Protein AF-Q2UJM5-F1 (afdb_monomer)

Secondary structure (DSSP, 8-state):
-PPPHHHHHHHHHTTTTSHHHHS-HHHHHHTS-TTTTT-HHHHHHHHHHHHHHHHHHHHHHHHHHHHHHHHHHHHHHHHHHHHHT--TT--HHHHHHHHHHHHHHSS--S--GGG---HHHHHHHHHHHHHHHHHHHHHHHHHHHHHHHHHHHHHHHHHHHHHHHHHHHHHHT--

InterPro domains:
  IPR018565 Kinetochore subunit Nkp2/Cnl2 [PF09447] (5-68)
  IPR018565 Kinetochore subunit Nkp2/Cnl2 [PTHR28064] (1-154)

Structure (mmCIF, N/CA/C/O backbone):
data_AF-Q2UJM5-F1
#
_entry.id   AF-Q2UJM5-F1
#
loop_
_atom_site.group_PDB
_atom_site.id
_atom_site.type_symbol
_atom_site.label_atom_id
_atom_site.label_alt_id
_atom_site.label_comp_id
_atom_site.label_asym_id
_atom_site.label_entity_id
_atom_site.label_seq_id
_atom_site.pdbx_PDB_ins_code
_atom_site.Cartn_x
_atom_site.Cartn_y
_atom_site.Cartn_z
_atom_site.occupancy
_atom_site.B_iso_or_equiv
_atom_site.auth_seq_id
_atom_site.auth_comp_id
_atom_site.auth_asym_id
_atom_site.auth_atom_id
_atom_site.pdbx_PDB_model_num
ATOM 1 N N . MET A 1 1 ? -0.471 22.207 5.347 1.00 49.06 1 MET A N 1
ATOM 2 C CA . MET A 1 1 ? -1.397 21.695 4.314 1.00 49.06 1 MET A CA 1
ATOM 3 C C . MET A 1 1 ? -1.043 20.234 4.123 1.00 49.06 1 MET A C 1
ATOM 5 O O . MET A 1 1 ? 0.119 19.968 3.841 1.00 49.06 1 MET A O 1
ATOM 9 N N . ALA A 1 2 ? -1.964 19.309 4.398 1.00 59.19 2 ALA A N 1
ATOM 10 C CA . ALA A 1 2 ? -1.705 17.887 4.182 1.00 59.19 2 ALA A CA 1
ATOM 11 C C . ALA A 1 2 ? -1.502 17.630 2.673 1.00 59.19 2 ALA A C 1
ATOM 13 O O . ALA A 1 2 ? -2.176 18.282 1.868 1.00 59.19 2 ALA A O 1
ATOM 14 N N . PRO A 1 3 ? -0.552 16.768 2.273 1.00 74.69 3 PRO A N 1
ATOM 15 C CA . PRO A 1 3 ? -0.339 16.452 0.865 1.00 74.69 3 PRO A CA 1
ATOM 16 C C . PRO A 1 3 ? -1.606 15.820 0.274 1.00 74.69 3 PRO A C 1
ATOM 18 O O . PRO A 1 3 ? -2.257 15.005 0.922 1.00 74.69 3 PRO A O 1
ATOM 21 N N . SER A 1 4 ? -1.975 16.221 -0.946 1.00 80.62 4 SER A N 1
ATOM 22 C CA . SER A 1 4 ? -3.086 15.595 -1.666 1.00 80.62 4 SER A CA 1
ATOM 23 C C . SER A 1 4 ? -2.754 14.143 -1.999 1.00 80.62 4 SER A C 1
ATOM 25 O O . SER A 1 4 ? -1.589 13.802 -2.200 1.00 80.62 4 SER A O 1
ATOM 27 N N . GLU A 1 5 ? -3.774 13.298 -2.114 1.00 80.44 5 GLU A N 1
ATOM 28 C CA . GLU A 1 5 ? -3.626 11.892 -2.509 1.00 80.44 5 GLU A CA 1
ATOM 29 C C . GLU A 1 5 ? -2.832 11.740 -3.814 1.00 80.44 5 GLU A C 1
ATOM 31 O O . GLU A 1 5 ? -1.883 10.965 -3.870 1.00 80.44 5 GLU A O 1
ATOM 36 N N . ALA A 1 6 ? -3.110 12.589 -4.808 1.00 83.44 6 ALA A N 1
ATOM 37 C CA . ALA A 1 6 ? -2.358 12.643 -6.062 1.00 83.44 6 ALA A CA 1
ATOM 38 C C . ALA A 1 6 ? -0.856 12.876 -5.834 1.00 83.44 6 ALA A C 1
ATOM 40 O O . ALA A 1 6 ? -0.011 12.231 -6.452 1.00 83.44 6 ALA A O 1
ATOM 41 N N . SER A 1 7 ? -0.515 13.783 -4.912 1.00 84.88 7 SER A N 1
ATOM 42 C CA . SER A 1 7 ? 0.872 14.070 -4.545 1.00 84.88 7 SER A CA 1
ATOM 43 C C . SER A 1 7 ? 1.510 12.895 -3.807 1.00 84.88 7 SER A C 1
ATOM 45 O O . SER A 1 7 ? 2.670 12.580 -4.056 1.00 84.88 7 SER A O 1
ATOM 47 N N . ILE A 1 8 ? 0.772 12.206 -2.934 1.00 87.94 8 ILE A N 1
ATOM 48 C CA . ILE A 1 8 ? 1.270 11.024 -2.217 1.00 87.94 8 ILE A CA 1
ATOM 49 C C . ILE A 1 8 ? 1.554 9.889 -3.206 1.00 87.94 8 ILE A C 1
ATOM 51 O O . ILE A 1 8 ? 2.672 9.376 -3.240 1.00 87.94 8 ILE A O 1
ATOM 55 N N . LEU A 1 9 ? 0.572 9.538 -4.039 1.00 87.56 9 LEU A N 1
ATOM 56 C CA . LEU A 1 9 ? 0.673 8.443 -5.001 1.00 87.56 9 LEU A CA 1
ATOM 57 C C . LEU A 1 9 ? 1.767 8.707 -6.039 1.00 87.56 9 LEU A C 1
ATOM 59 O O . LEU A 1 9 ? 2.613 7.845 -6.267 1.00 87.56 9 LEU A O 1
ATOM 63 N N . SER A 1 10 ? 1.825 9.916 -6.601 1.00 85.62 10 SER A N 1
ATOM 64 C CA . SER A 1 10 ? 2.862 10.296 -7.566 1.00 85.62 10 SER A CA 1
ATOM 65 C C . SER A 1 10 ? 4.267 10.271 -6.948 1.00 85.62 10 SER A C 1
ATOM 67 O O . SER A 1 10 ? 5.192 9.674 -7.506 1.00 85.62 10 SER A O 1
ATOM 69 N N . ASN A 1 11 ? 4.442 10.834 -5.746 1.00 88.19 11 ASN A N 1
ATOM 70 C CA . ASN A 1 11 ? 5.749 10.832 -5.086 1.00 88.19 11 ASN A CA 1
ATOM 71 C C . ASN A 1 11 ? 6.208 9.425 -4.690 1.00 88.19 11 ASN A C 1
ATOM 73 O O . ASN A 1 11 ? 7.399 9.131 -4.778 1.00 88.19 11 ASN A O 1
ATOM 77 N N . PHE A 1 12 ? 5.291 8.559 -4.261 1.00 87.56 12 PHE A N 1
ATOM 78 C CA . PHE A 1 12 ? 5.639 7.211 -3.824 1.00 87.56 12 PHE A CA 1
ATOM 79 C C . PHE A 1 12 ? 5.899 6.264 -5.002 1.00 87.56 12 PHE A C 1
ATOM 81 O O . PHE A 1 12 ? 6.852 5.486 -4.969 1.00 87.56 12 PHE A O 1
ATOM 88 N N . LEU A 1 13 ? 5.075 6.341 -6.049 1.00 88.25 13 LEU A N 1
ATOM 89 C CA . LEU A 1 13 ? 5.082 5.370 -7.142 1.00 88.25 13 LEU A CA 1
ATOM 90 C C . LEU A 1 13 ? 5.929 5.800 -8.343 1.00 88.25 13 LEU A C 1
ATOM 92 O O . LEU A 1 13 ? 6.435 4.928 -9.039 1.00 88.25 13 LEU A O 1
ATOM 96 N N . LEU A 1 14 ? 6.111 7.103 -8.595 1.00 86.44 14 LEU A N 1
ATOM 97 C CA . LEU A 1 14 ? 6.750 7.596 -9.827 1.00 86.44 14 LEU A CA 1
ATOM 98 C C . LEU A 1 14 ? 8.120 8.233 -9.594 1.00 86.44 14 LEU A C 1
ATOM 100 O O . LEU A 1 14 ? 9.037 8.019 -10.386 1.00 86.44 14 LEU A O 1
ATOM 104 N N . SER A 1 15 ? 8.293 8.975 -8.497 1.00 82.31 15 SER A N 1
ATOM 105 C CA . SER A 1 15 ? 9.568 9.638 -8.172 1.00 82.31 15 SER A CA 1
ATOM 106 C C . SER A 1 15 ? 10.774 8.672 -8.128 1.00 82.31 15 SER A C 1
ATOM 108 O O . SER A 1 15 ? 11.817 8.986 -8.713 1.00 82.31 15 SER A O 1
ATOM 110 N N . PRO A 1 16 ? 10.669 7.458 -7.541 1.00 81.44 16 PRO A N 1
ATOM 111 C CA . PRO A 1 16 ? 11.762 6.484 -7.567 1.00 81.44 16 PRO A CA 1
ATOM 112 C C . PRO A 1 16 ? 11.759 5.544 -8.790 1.00 81.44 16 PRO A C 1
ATOM 114 O O . PRO A 1 16 ? 12.656 4.709 -8.901 1.00 81.44 16 PRO A O 1
ATOM 117 N N . ALA A 1 17 ? 10.786 5.631 -9.704 1.00 82.62 17 ALA A N 1
ATOM 118 C CA . ALA A 1 17 ? 10.546 4.585 -10.707 1.00 82.62 17 ALA A CA 1
ATOM 119 C C . ALA A 1 17 ? 11.468 4.633 -11.936 1.00 82.62 17 ALA A C 1
ATOM 121 O O . ALA A 1 17 ? 11.596 3.635 -12.654 1.00 82.62 17 ALA A O 1
ATOM 122 N N . SER A 1 18 ? 12.141 5.762 -12.182 1.00 86.06 18 SER A N 1
ATOM 123 C CA . SER A 1 18 ? 12.987 5.900 -13.370 1.00 86.06 18 SER A CA 1
ATOM 124 C C . SER A 1 18 ? 14.135 4.877 -13.372 1.00 86.06 18 SER A C 1
ATOM 126 O O . SER A 1 18 ? 14.776 4.617 -12.348 1.00 86.06 18 SER A O 1
ATOM 128 N N . LEU A 1 19 ? 14.423 4.280 -14.537 1.00 87.12 19 LEU A N 1
ATOM 129 C CA . LEU A 1 19 ? 15.510 3.301 -14.666 1.00 87.12 19 LEU A CA 1
ATOM 130 C C . LEU A 1 19 ? 16.865 3.841 -14.183 1.00 87.12 19 LEU A C 1
ATOM 132 O O . LEU A 1 19 ? 17.491 3.133 -13.397 1.00 87.12 19 LEU A O 1
ATOM 136 N N . PRO A 1 20 ? 17.293 5.071 -14.533 1.00 87.75 20 PRO A N 1
ATOM 137 C CA . PRO A 1 20 ? 18.559 5.620 -14.051 1.00 87.75 20 PRO A CA 1
ATOM 138 C C . PRO A 1 20 ? 18.640 5.780 -12.528 1.00 87.75 20 PRO A C 1
ATOM 140 O O . PRO A 1 20 ? 19.736 5.661 -11.980 1.00 87.75 20 PRO A O 1
ATOM 143 N N . THR A 1 21 ? 17.510 6.028 -11.852 1.00 87.06 21 THR A N 1
ATOM 144 C CA . THR A 1 21 ? 17.439 6.087 -10.380 1.00 87.06 21 THR A CA 1
ATOM 145 C C . THR A 1 21 ? 17.691 4.714 -9.757 1.00 87.06 21 THR A C 1
ATOM 147 O O . THR A 1 21 ? 18.347 4.614 -8.724 1.00 87.06 21 THR A O 1
ATOM 150 N N . ILE A 1 22 ? 17.198 3.651 -10.395 1.00 88.38 22 ILE A N 1
ATOM 151 C CA . ILE A 1 22 ? 17.299 2.275 -9.892 1.00 88.38 22 ILE A CA 1
ATOM 152 C C . ILE A 1 22 ? 18.642 1.636 -10.265 1.00 88.38 22 ILE A C 1
ATOM 154 O O . ILE A 1 22 ? 19.271 0.972 -9.441 1.00 88.38 22 ILE A O 1
ATOM 158 N N . ILE A 1 23 ? 19.092 1.822 -11.505 1.00 91.81 23 ILE A N 1
ATOM 159 C CA . ILE A 1 23 ? 20.385 1.354 -11.993 1.00 91.81 23 ILE A CA 1
ATOM 160 C C . ILE A 1 23 ? 20.907 2.296 -13.076 1.00 91.81 23 ILE A C 1
ATOM 162 O O . ILE A 1 23 ? 20.324 2.448 -14.144 1.00 91.81 23 ILE A O 1
ATOM 166 N N . SER A 1 24 ? 22.058 2.912 -12.824 1.00 92.56 24 SER A N 1
ATOM 167 C CA . SER A 1 24 ? 22.715 3.743 -13.834 1.00 92.56 24 SER A CA 1
ATOM 168 C C . SER A 1 24 ? 23.251 2.892 -14.990 1.00 92.56 24 SER A C 1
ATOM 170 O O . SER A 1 24 ? 23.625 1.732 -14.807 1.00 92.56 24 SER A O 1
ATOM 172 N N . LEU A 1 25 ? 23.415 3.491 -16.176 1.00 89.50 25 LEU A N 1
ATOM 173 C CA . LEU A 1 25 ? 24.033 2.818 -17.328 1.00 89.50 25 LEU A CA 1
ATOM 174 C C . LEU A 1 25 ? 25.399 2.201 -16.981 1.00 89.50 25 LEU A C 1
ATOM 176 O O . LEU A 1 25 ? 25.731 1.118 -17.455 1.00 89.50 25 LEU A O 1
ATOM 180 N N . ARG A 1 26 ? 26.189 2.862 -16.124 1.00 90.50 26 ARG A N 1
ATOM 181 C CA . ARG A 1 26 ? 27.482 2.338 -15.668 1.00 90.50 26 ARG A CA 1
ATOM 182 C C . ARG A 1 26 ? 27.305 1.037 -14.883 1.00 90.50 26 ARG A C 1
ATOM 184 O O . ARG A 1 26 ? 27.917 0.037 -15.246 1.00 90.50 26 ARG A O 1
ATOM 191 N N . GLN A 1 27 ? 26.441 1.033 -13.871 1.00 92.50 27 GLN A N 1
ATOM 192 C CA . GLN A 1 27 ? 26.145 -0.166 -13.077 1.00 92.50 27 GLN A CA 1
ATOM 193 C C . GLN A 1 27 ? 25.550 -1.279 -13.947 1.00 92.50 27 GLN A C 1
ATOM 195 O O . GLN A 1 27 ? 25.945 -2.434 -13.828 1.00 92.50 27 GLN A O 1
ATOM 200 N N . PHE A 1 28 ? 24.680 -0.930 -14.895 1.00 93.62 28 PHE A N 1
ATOM 201 C CA . PHE A 1 28 ? 24.128 -1.882 -15.853 1.00 93.62 28 PHE A CA 1
ATOM 202 C C . PHE A 1 28 ? 25.220 -2.522 -16.720 1.00 93.62 28 PHE A C 1
ATOM 204 O O . PHE A 1 28 ? 25.248 -3.737 -16.888 1.00 93.62 28 PHE A O 1
ATOM 211 N N . THR A 1 29 ? 26.182 -1.737 -17.217 1.00 92.31 29 THR A N 1
ATOM 212 C CA . THR A 1 29 ? 27.310 -2.282 -17.993 1.00 92.31 29 THR A CA 1
ATOM 213 C C . THR A 1 29 ? 28.229 -3.175 -17.157 1.00 92.31 29 THR A C 1
ATOM 215 O O . THR A 1 29 ? 28.881 -4.065 -17.704 1.00 92.31 29 THR A O 1
ATOM 218 N N . GLU A 1 30 ? 28.284 -2.986 -15.836 1.00 94.50 30 GLU A N 1
ATOM 219 C CA . GLU A 1 30 ? 29.101 -3.812 -14.943 1.00 94.50 30 GLU A CA 1
ATOM 220 C C . GLU A 1 30 ? 28.566 -5.244 -14.795 1.00 94.50 30 GLU A C 1
ATOM 222 O O . GLU A 1 30 ? 29.379 -6.149 -14.576 1.00 94.50 30 GLU A O 1
ATOM 227 N N . LEU A 1 31 ? 27.265 -5.464 -15.037 1.00 92.94 31 LEU A N 1
ATOM 228 C CA . LEU A 1 31 ? 26.618 -6.786 -15.059 1.00 92.94 31 LEU A CA 1
ATOM 229 C C . LEU A 1 31 ? 27.129 -7.690 -16.192 1.00 92.94 31 LEU A C 1
ATOM 231 O O . LEU A 1 31 ? 26.982 -8.909 -16.134 1.00 92.94 31 LEU A O 1
ATOM 235 N N . PHE A 1 32 ? 27.762 -7.111 -17.215 1.00 93.06 32 PHE A N 1
ATOM 236 C CA . PHE A 1 32 ? 28.296 -7.854 -18.351 1.00 93.06 32 PHE A CA 1
ATOM 237 C C . PHE A 1 32 ? 29.790 -8.175 -18.173 1.00 93.06 32 PHE A C 1
ATOM 239 O O . PHE A 1 32 ? 30.541 -7.405 -17.552 1.00 93.06 32 PHE A O 1
ATOM 246 N N . PRO A 1 33 ? 30.287 -9.278 -18.767 1.00 94.00 33 PRO A N 1
ATOM 247 C CA . PRO A 1 33 ? 31.712 -9.598 -18.780 1.00 94.00 33 PRO A CA 1
ATOM 248 C C . PRO A 1 33 ? 32.550 -8.453 -19.363 1.00 94.00 33 PRO A C 1
ATOM 250 O O . PRO A 1 33 ? 32.166 -7.862 -20.369 1.00 94.00 33 PRO A O 1
ATOM 253 N N . LYS A 1 34 ? 33.738 -8.181 -18.794 1.00 90.44 34 LYS A N 1
ATOM 254 C CA . LYS A 1 34 ? 34.616 -7.046 -19.176 1.00 90.44 34 LYS A CA 1
ATOM 255 C C . LYS A 1 34 ? 34.834 -6.896 -20.690 1.00 90.44 34 LYS A C 1
ATOM 257 O O . LYS A 1 34 ? 34.864 -5.777 -21.184 1.00 90.44 34 LYS A O 1
ATOM 262 N N . ARG A 1 35 ? 34.936 -8.016 -21.417 1.00 90.88 35 ARG A N 1
ATOM 263 C CA . ARG A 1 35 ? 35.132 -8.062 -22.880 1.00 90.88 35 ARG A CA 1
ATOM 264 C C . ARG A 1 35 ? 33.942 -7.536 -23.688 1.00 90.88 35 ARG A C 1
ATOM 266 O O . ARG A 1 35 ? 34.129 -7.121 -24.821 1.00 90.88 35 ARG A O 1
ATOM 273 N N . LEU A 1 36 ? 32.738 -7.575 -23.119 1.00 88.94 36 LEU A N 1
ATOM 274 C CA . LEU A 1 36 ? 31.494 -7.199 -23.789 1.00 88.94 36 LEU A CA 1
ATOM 275 C C . LEU A 1 36 ? 30.973 -5.829 -23.345 1.00 88.94 36 LEU A C 1
ATOM 277 O O . LEU A 1 36 ? 30.079 -5.308 -23.990 1.00 88.94 36 LEU A O 1
ATOM 281 N N . ARG A 1 37 ? 31.530 -5.202 -22.300 1.00 89.19 37 ARG A N 1
ATOM 282 C CA . ARG A 1 37 ? 31.007 -3.936 -21.737 1.00 89.19 37 ARG A CA 1
ATOM 283 C C . ARG A 1 37 ? 31.013 -2.756 -22.712 1.00 89.19 37 ARG A C 1
ATOM 285 O O . ARG A 1 37 ? 30.199 -1.849 -22.577 1.00 89.19 37 ARG A O 1
ATOM 292 N N . SER A 1 38 ? 31.924 -2.758 -23.681 1.00 88.50 38 SER A N 1
ATOM 293 C CA . SER A 1 38 ? 31.999 -1.757 -24.752 1.00 88.50 38 SER A CA 1
ATOM 294 C C . SER A 1 38 ? 31.086 -2.072 -25.943 1.00 88.50 38 SER A C 1
ATOM 296 O O . SER A 1 38 ? 31.060 -1.303 -26.903 1.00 88.50 38 SER A O 1
ATOM 298 N N . HIS A 1 39 ? 30.341 -3.181 -25.905 1.00 92.88 39 HIS A N 1
ATOM 299 C CA . HIS A 1 39 ? 29.496 -3.603 -27.012 1.00 92.88 39 HIS A CA 1
ATOM 300 C C . HIS A 1 39 ? 28.301 -2.646 -27.186 1.00 92.88 39 HIS A C 1
ATOM 302 O O . HIS A 1 39 ? 27.579 -2.385 -26.217 1.00 92.88 39 HIS A O 1
ATOM 308 N N . PRO A 1 40 ? 28.027 -2.148 -28.408 1.00 90.50 40 PRO A N 1
ATOM 309 C CA . PRO A 1 40 ? 26.970 -1.162 -28.654 1.00 90.50 40 PRO A CA 1
ATOM 310 C C . PRO A 1 40 ? 25.571 -1.659 -28.258 1.00 90.50 40 PRO A C 1
ATOM 312 O O . PRO A 1 40 ? 24.760 -0.873 -27.772 1.00 90.50 40 PRO A O 1
ATOM 315 N N . HIS A 1 41 ? 25.307 -2.966 -28.375 1.00 91.69 41 HIS A N 1
ATOM 316 C CA . HIS A 1 41 ? 24.020 -3.559 -27.979 1.00 91.69 41 HIS A CA 1
ATOM 317 C C . HIS A 1 41 ? 23.689 -3.404 -26.489 1.00 91.69 41 HIS A C 1
ATOM 319 O O . HIS A 1 41 ? 22.516 -3.365 -26.152 1.00 91.69 41 HIS A O 1
ATOM 325 N N . ILE A 1 42 ? 24.672 -3.258 -25.592 1.00 92.00 42 ILE A N 1
ATOM 326 C CA . ILE A 1 42 ? 24.377 -3.048 -24.162 1.00 92.00 42 ILE A CA 1
ATOM 327 C C . ILE A 1 42 ? 23.706 -1.688 -23.951 1.00 92.00 42 ILE A C 1
ATOM 329 O O . ILE A 1 42 ? 22.787 -1.560 -23.146 1.00 92.00 42 ILE A O 1
ATOM 333 N N . ARG A 1 43 ? 24.130 -0.667 -24.705 1.00 90.00 43 ARG A N 1
ATOM 334 C CA . ARG A 1 43 ? 23.499 0.659 -24.663 1.00 90.00 43 ARG A CA 1
ATOM 335 C C . ARG A 1 43 ? 22.111 0.642 -25.299 1.00 90.00 43 ARG A C 1
ATOM 337 O O . ARG A 1 43 ? 21.226 1.325 -24.795 1.00 90.00 43 ARG A O 1
ATOM 344 N N . ALA A 1 44 ? 21.934 -0.125 -26.377 1.00 93.19 44 ALA A N 1
ATOM 345 C CA . ALA A 1 44 ? 20.628 -0.320 -27.006 1.00 93.19 44 ALA A CA 1
ATOM 346 C C . ALA A 1 44 ? 19.651 -1.010 -26.041 1.00 93.19 44 ALA A C 1
ATOM 348 O O . ALA A 1 44 ? 18.587 -0.469 -25.778 1.00 93.19 44 ALA A O 1
ATOM 349 N N . LEU A 1 45 ? 20.077 -2.103 -25.404 1.00 93.88 45 LEU A N 1
ATOM 350 C CA . LEU A 1 45 ? 19.286 -2.833 -24.414 1.00 93.88 45 LEU A CA 1
ATOM 351 C C . LEU A 1 45 ? 18.911 -1.964 -23.205 1.00 93.88 45 LEU A C 1
ATOM 353 O O . LEU A 1 45 ? 17.776 -2.000 -22.746 1.00 93.88 45 LEU A O 1
ATOM 357 N N . TYR A 1 46 ? 19.844 -1.154 -22.695 1.00 93.81 46 TYR A N 1
ATOM 358 C CA . TYR A 1 46 ? 19.539 -0.215 -21.611 1.00 93.81 46 TYR A CA 1
ATOM 359 C C . TYR A 1 46 ? 18.479 0.814 -22.028 1.00 93.81 46 TYR A C 1
ATOM 361 O O . TYR A 1 46 ? 17.605 1.153 -21.236 1.00 93.81 46 TYR A O 1
ATOM 369 N N . ARG A 1 47 ? 18.535 1.297 -23.276 1.00 93.06 47 ARG A N 1
ATOM 370 C CA . ARG A 1 47 ? 17.531 2.219 -23.820 1.00 93.06 47 ARG A CA 1
ATOM 371 C C . ARG A 1 47 ? 16.169 1.541 -23.985 1.00 93.06 47 ARG A C 1
ATOM 373 O O . ARG A 1 47 ? 15.171 2.152 -23.635 1.00 93.06 47 ARG A O 1
ATOM 380 N N . GLU A 1 48 ? 16.127 0.298 -24.455 1.00 94.62 48 GLU A N 1
ATOM 381 C CA . GLU A 1 48 ? 14.884 -0.483 -24.550 1.00 94.62 48 GLU A CA 1
ATOM 382 C C . GLU A 1 48 ? 14.248 -0.700 -23.170 1.00 94.62 48 GLU A C 1
ATOM 384 O O . GLU A 1 48 ? 13.059 -0.462 -22.991 1.00 94.62 48 GLU A O 1
ATOM 389 N N . LEU A 1 49 ? 15.051 -1.065 -22.165 1.00 93.75 49 LEU A N 1
ATOM 390 C CA . LEU A 1 49 ? 14.604 -1.176 -20.772 1.00 93.75 49 LEU A CA 1
ATOM 391 C C . LEU A 1 49 ? 14.078 0.150 -20.220 1.00 93.75 49 LEU A C 1
ATOM 393 O O . LEU A 1 49 ? 13.122 0.157 -19.447 1.00 93.75 49 LEU A O 1
ATOM 397 N N . GLN A 1 50 ? 14.703 1.265 -20.600 1.00 92.81 50 GLN A N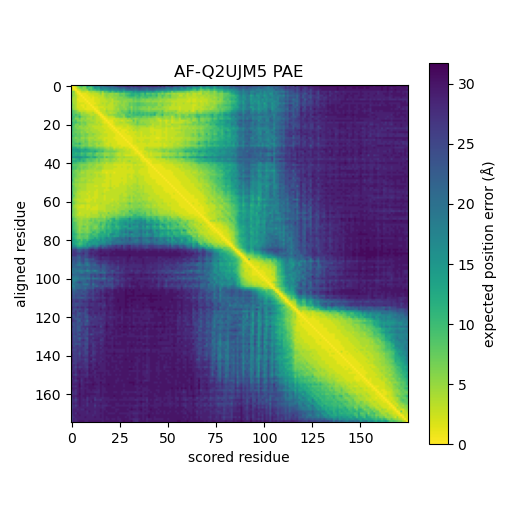 1
ATOM 398 C CA . GLN A 1 50 ? 14.237 2.585 -20.202 1.00 92.81 50 GLN A CA 1
ATOM 399 C C . GLN A 1 50 ? 12.864 2.886 -20.817 1.00 92.81 50 GLN A C 1
ATOM 401 O O . GLN A 1 50 ? 11.974 3.309 -20.089 1.00 92.81 50 GLN A O 1
ATOM 406 N N . GLN A 1 51 ? 12.671 2.598 -22.107 1.00 93.38 51 GLN A N 1
ATOM 407 C CA . GLN A 1 51 ? 11.382 2.783 -22.783 1.00 93.38 51 GLN A CA 1
ATOM 408 C C . GLN A 1 51 ? 10.282 1.894 -22.201 1.00 93.38 51 GLN A C 1
ATOM 410 O O . GLN A 1 51 ? 9.168 2.364 -21.993 1.00 93.38 51 GLN A O 1
ATOM 415 N N . LEU A 1 52 ? 10.590 0.628 -21.899 1.00 93.12 52 LEU A N 1
ATOM 416 C CA . LEU A 1 52 ? 9.627 -0.280 -21.275 1.00 93.12 52 LEU A CA 1
ATOM 417 C C . LEU A 1 52 ? 9.173 0.252 -19.908 1.00 93.12 52 LEU A C 1
ATOM 419 O O . LEU A 1 52 ? 7.987 0.258 -19.603 1.00 93.12 52 LEU A O 1
ATOM 423 N N . ARG A 1 53 ? 10.113 0.773 -19.112 1.00 92.44 53 ARG A N 1
ATOM 424 C CA . ARG A 1 53 ? 9.788 1.411 -17.833 1.00 92.44 53 ARG A CA 1
ATOM 425 C C . ARG A 1 53 ? 8.991 2.697 -17.979 1.00 92.44 53 ARG A C 1
ATOM 427 O O . ARG A 1 53 ? 8.117 2.934 -17.158 1.00 92.44 53 ARG A O 1
ATOM 434 N N . GLU A 1 54 ? 9.302 3.530 -18.965 1.00 90.38 54 GLU A N 1
ATOM 435 C CA . GLU A 1 54 ? 8.516 4.738 -19.245 1.00 90.38 54 GLU A CA 1
ATOM 436 C C . GLU A 1 54 ? 7.062 4.358 -19.564 1.00 90.38 54 GLU A C 1
ATOM 438 O O . GLU A 1 54 ? 6.147 4.922 -18.974 1.00 90.38 54 GLU A O 1
ATOM 443 N N . GLN A 1 55 ? 6.848 3.311 -20.368 1.00 92.94 55 GLN A N 1
ATOM 444 C CA . GLN A 1 55 ? 5.512 2.785 -20.647 1.00 92.94 55 GLN A CA 1
ATOM 445 C C . GLN A 1 55 ? 4.798 2.273 -19.383 1.00 92.94 55 GLN A C 1
ATOM 447 O O . GLN A 1 55 ? 3.619 2.562 -19.185 1.00 92.94 55 GLN A O 1
ATOM 452 N N . ASP A 1 56 ? 5.496 1.545 -18.508 1.00 91.69 56 ASP A N 1
ATOM 453 C CA . ASP A 1 56 ? 4.927 1.096 -17.231 1.00 91.69 56 ASP A CA 1
ATOM 454 C C . ASP A 1 56 ? 4.570 2.283 -16.319 1.00 91.69 56 ASP A C 1
ATOM 456 O O . ASP A 1 56 ? 3.528 2.278 -15.663 1.00 91.69 56 ASP A O 1
ATOM 460 N N . MET A 1 57 ? 5.405 3.326 -16.288 1.00 91.00 57 MET A N 1
ATOM 461 C CA . MET A 1 57 ? 5.132 4.551 -15.532 1.00 91.00 57 MET A CA 1
ATOM 462 C C . MET A 1 57 ? 3.909 5.297 -16.074 1.00 91.00 57 MET A C 1
ATOM 464 O O . MET A 1 57 ? 3.126 5.820 -15.282 1.00 91.00 57 MET A O 1
ATOM 468 N N . ASP A 1 58 ? 3.706 5.316 -17.391 1.00 91.75 58 ASP A N 1
ATOM 469 C CA . ASP A 1 58 ? 2.512 5.900 -18.009 1.00 91.75 58 ASP A CA 1
ATOM 470 C C . ASP A 1 58 ? 1.239 5.131 -17.622 1.00 91.75 58 ASP A C 1
ATOM 472 O O . ASP A 1 58 ? 0.211 5.740 -17.319 1.00 91.75 58 ASP A O 1
ATOM 476 N N . LEU A 1 59 ? 1.309 3.796 -17.547 1.00 93.12 59 LEU A N 1
ATOM 477 C CA . LEU A 1 59 ? 0.203 2.973 -17.047 1.00 93.12 59 LEU A CA 1
ATOM 478 C C . LEU A 1 59 ? -0.098 3.262 -15.572 1.00 93.12 59 LEU A C 1
ATOM 480 O O . LEU A 1 59 ? -1.260 3.403 -15.194 1.00 93.12 59 LEU A O 1
ATOM 484 N N . VAL A 1 60 ? 0.937 3.380 -14.735 1.00 92.00 60 VAL A N 1
ATOM 485 C CA . VAL A 1 60 ? 0.772 3.729 -13.317 1.00 92.00 60 VAL A CA 1
ATOM 486 C C . VAL A 1 60 ? 0.169 5.126 -13.165 1.00 92.00 60 VAL A C 1
ATOM 488 O O . VAL A 1 60 ? -0.725 5.289 -12.343 1.00 92.00 60 VAL A O 1
ATOM 491 N N . ASN A 1 61 ? 0.578 6.106 -13.975 1.00 90.12 61 ASN A N 1
ATOM 492 C CA . ASN A 1 61 ? -0.054 7.429 -14.011 1.00 90.12 61 ASN A CA 1
ATOM 493 C C . ASN A 1 61 ? -1.554 7.338 -14.318 1.00 90.12 61 ASN A C 1
ATOM 495 O O . ASN A 1 61 ? -2.362 7.879 -13.568 1.00 90.12 61 ASN A O 1
ATOM 499 N N . GLY A 1 62 ? -1.935 6.597 -15.364 1.00 90.81 62 GLY A N 1
ATOM 500 C CA . GLY A 1 62 ? -3.348 6.406 -15.705 1.00 90.81 62 GLY A CA 1
ATOM 501 C C . GLY A 1 62 ? -4.147 5.726 -14.588 1.00 90.81 62 GLY A C 1
ATOM 502 O O . GLY A 1 62 ? -5.288 6.100 -14.321 1.00 90.81 62 GLY A O 1
ATOM 503 N N . ASN A 1 63 ? -3.535 4.771 -13.883 1.00 91.50 63 ASN A N 1
ATOM 504 C CA . ASN A 1 63 ? -4.157 4.126 -12.727 1.00 91.50 63 ASN A CA 1
ATOM 505 C C . ASN A 1 63 ? -4.307 5.085 -11.541 1.00 91.50 63 ASN A C 1
ATOM 507 O O . ASN A 1 63 ? -5.319 5.025 -10.852 1.00 91.50 63 ASN A O 1
ATOM 511 N N . ILE A 1 64 ? -3.337 5.977 -11.308 1.00 89.44 64 ILE A N 1
ATOM 512 C CA . ILE A 1 64 ? -3.441 7.014 -10.273 1.00 89.44 64 ILE A CA 1
ATOM 513 C C . ILE A 1 64 ? -4.623 7.936 -10.580 1.00 89.44 64 ILE A C 1
ATOM 515 O O . ILE A 1 64 ? -5.424 8.194 -9.689 1.00 89.44 64 ILE A O 1
ATOM 519 N N . ASP A 1 65 ? -4.793 8.376 -11.827 1.00 89.62 65 ASP A N 1
ATOM 520 C CA . ASP A 1 65 ? -5.935 9.216 -12.214 1.00 89.62 65 ASP A CA 1
ATOM 521 C C . ASP A 1 65 ? -7.277 8.499 -11.993 1.00 89.62 65 ASP A C 1
ATOM 523 O O . ASP A 1 65 ? -8.243 9.083 -11.492 1.00 89.62 65 ASP A O 1
ATOM 527 N N . GLN A 1 66 ? -7.337 7.205 -12.317 1.00 89.44 66 GLN A N 1
ATOM 528 C CA . GLN A 1 66 ? -8.521 6.389 -12.066 1.00 89.44 66 GLN A CA 1
ATOM 529 C C . GLN A 1 66 ? -8.793 6.213 -10.564 1.00 89.44 66 GLN A C 1
ATOM 531 O O . GLN A 1 66 ? -9.953 6.243 -10.146 1.00 89.44 66 GLN A O 1
ATOM 536 N N . GLU A 1 67 ? -7.750 6.030 -9.756 1.00 86.56 67 GLU A N 1
ATOM 537 C CA . GLU A 1 67 ? -7.858 5.909 -8.301 1.00 86.56 67 GLU A CA 1
ATOM 538 C C . GLU A 1 67 ? -8.350 7.217 -7.681 1.00 86.56 67 GLU A C 1
ATOM 540 O O . GLU A 1 67 ? -9.248 7.191 -6.849 1.00 86.56 67 GLU A O 1
ATOM 545 N N . LEU A 1 68 ? -7.878 8.372 -8.159 1.00 86.88 68 LEU A N 1
ATOM 546 C CA . LEU A 1 68 ? -8.351 9.679 -7.692 1.00 86.88 68 LEU A CA 1
ATOM 547 C C . LEU A 1 68 ? -9.851 9.866 -7.933 1.00 86.88 68 LEU A C 1
ATOM 549 O O . LEU A 1 68 ? -10.575 10.310 -7.040 1.00 86.88 68 LEU A O 1
ATOM 553 N N . HIS A 1 69 ? -10.345 9.484 -9.112 1.00 84.81 69 HIS A N 1
ATOM 554 C CA . HIS A 1 69 ? -11.778 9.530 -9.400 1.00 84.81 69 HIS A CA 1
ATOM 555 C C . HIS A 1 69 ? -12.587 8.571 -8.518 1.00 84.81 69 HIS A C 1
ATOM 557 O O . HIS A 1 69 ? -13.682 8.918 -8.063 1.00 84.81 69 HIS A O 1
ATOM 563 N N . GLN A 1 70 ? -12.055 7.377 -8.250 1.00 81.69 70 GLN A N 1
ATOM 564 C CA . GLN A 1 70 ? -12.690 6.417 -7.350 1.00 81.69 70 GLN A CA 1
ATOM 565 C C . GLN A 1 70 ? -12.692 6.917 -5.903 1.00 81.69 70 GLN A C 1
ATOM 567 O O . GLN A 1 70 ? -13.737 6.860 -5.258 1.00 81.69 70 GLN A O 1
ATOM 572 N N . GLY A 1 71 ? -11.586 7.480 -5.419 1.00 76.31 71 GLY A N 1
ATOM 573 C CA . GLY A 1 71 ? -11.464 8.076 -4.091 1.00 76.31 71 GLY A CA 1
ATOM 574 C C . GLY A 1 71 ? -12.429 9.244 -3.890 1.00 76.31 71 GLY 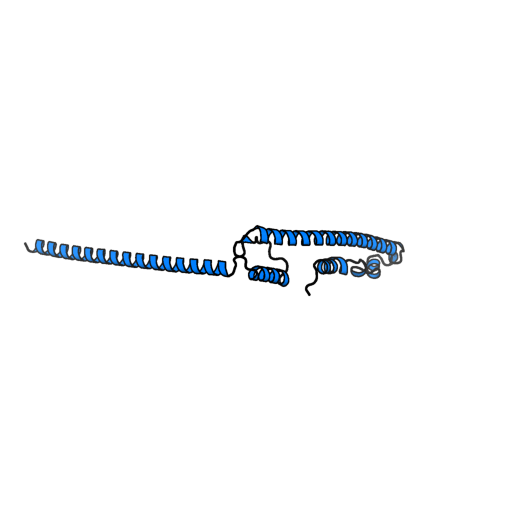A C 1
ATOM 575 O O . GLY A 1 71 ? -13.116 9.316 -2.869 1.00 76.31 71 GLY A O 1
ATOM 576 N N . GLU A 1 72 ? -12.582 10.123 -4.887 1.00 78.31 72 GLU A N 1
ATOM 577 C CA . GLU A 1 72 ? -13.585 11.194 -4.847 1.00 78.31 72 GLU A CA 1
ATOM 578 C C . GLU A 1 72 ? -15.018 10.651 -4.801 1.00 78.31 72 GLU A C 1
ATOM 580 O O . GLU A 1 72 ? -15.824 11.114 -3.987 1.00 78.31 72 GLU A O 1
ATOM 585 N N . SER A 1 73 ? -15.333 9.647 -5.628 1.00 74.75 73 SER A N 1
ATOM 586 C CA . SER A 1 73 ? -16.654 9.010 -5.652 1.00 74.75 73 SER A CA 1
ATOM 587 C C . SER A 1 73 ? -16.974 8.313 -4.330 1.00 74.75 73 SER A C 1
ATOM 589 O O . SER A 1 73 ? -18.059 8.507 -3.789 1.00 74.75 73 SER A O 1
ATOM 591 N N . GLN A 1 74 ? -16.028 7.561 -3.765 1.00 73.81 74 GLN A N 1
ATOM 592 C CA . GLN A 1 74 ? -16.179 6.894 -2.470 1.00 73.81 74 GLN A CA 1
ATOM 593 C C . GLN A 1 74 ? -16.355 7.911 -1.340 1.00 73.81 74 GLN A C 1
ATOM 595 O O . GLN A 1 74 ? -17.219 7.750 -0.480 1.00 73.81 74 GLN A O 1
ATOM 600 N N . LYS A 1 75 ? -15.600 9.016 -1.363 1.00 73.94 75 LYS A N 1
ATOM 601 C CA . LYS A 1 75 ? -15.749 10.104 -0.389 1.00 73.94 75 LYS A CA 1
ATOM 602 C C . LYS A 1 75 ? -17.108 10.800 -0.512 1.00 73.94 75 LYS A C 1
ATOM 604 O O . LYS A 1 75 ? -17.680 11.220 0.495 1.00 73.94 75 LYS A O 1
ATOM 609 N N . ALA A 1 76 ? -17.633 10.947 -1.727 1.00 71.81 76 ALA A N 1
ATOM 610 C CA . ALA A 1 76 ? -18.963 11.500 -1.969 1.00 71.81 76 ALA A CA 1
ATOM 611 C C . ALA A 1 76 ? -20.076 10.532 -1.537 1.00 71.81 76 ALA A C 1
ATOM 613 O O . ALA A 1 76 ? -21.045 10.957 -0.907 1.00 71.81 76 ALA A O 1
ATOM 614 N N . GLU A 1 77 ? -19.924 9.240 -1.822 1.00 68.94 77 GLU A N 1
ATOM 615 C CA . GLU A 1 77 ? -20.851 8.186 -1.416 1.00 68.94 77 GLU A CA 1
ATOM 616 C C . GLU A 1 77 ? -20.896 8.030 0.104 1.00 68.94 77 GLU A C 1
ATOM 618 O O . GLU A 1 77 ? -21.986 7.970 0.666 1.00 68.94 77 GLU A O 1
ATOM 623 N N . LEU A 1 78 ? -19.745 8.095 0.781 1.00 66.88 78 LEU A N 1
ATOM 624 C CA . LEU A 1 78 ? -19.660 8.113 2.240 1.00 66.88 78 LEU A CA 1
ATOM 625 C C . LEU A 1 78 ? -20.384 9.327 2.832 1.00 66.88 78 LEU A C 1
ATOM 627 O O . LEU A 1 78 ? -21.171 9.193 3.761 1.00 66.88 78 LEU A O 1
ATOM 631 N N . ARG A 1 79 ? -20.187 10.528 2.274 1.00 66.69 79 ARG A N 1
ATOM 632 C CA . ARG A 1 79 ? -20.939 11.711 2.730 1.00 66.69 79 ARG A CA 1
ATOM 633 C C . ARG A 1 79 ? -22.440 11.548 2.521 1.00 66.69 79 ARG A C 1
ATOM 635 O O . ARG A 1 79 ? -23.226 11.948 3.374 1.00 66.69 79 ARG A O 1
ATOM 642 N N . LYS A 1 80 ? -22.845 10.960 1.395 1.00 67.19 80 LYS A N 1
ATOM 643 C CA . LYS A 1 80 ? -24.253 10.721 1.077 1.00 67.19 80 LYS A CA 1
ATOM 644 C C . LYS A 1 80 ? -24.869 9.651 1.979 1.00 67.19 80 LYS A C 1
ATOM 646 O O . LYS A 1 80 ? -26.016 9.811 2.381 1.00 67.19 80 LYS A O 1
ATOM 651 N N . SER A 1 81 ? -24.138 8.590 2.317 1.00 61.34 81 SER A N 1
ATOM 652 C CA . SER A 1 81 ? -24.603 7.565 3.252 1.00 61.34 81 SER A CA 1
ATOM 653 C C . SER A 1 81 ? -24.699 8.122 4.670 1.00 61.34 81 SER A C 1
ATOM 655 O O . SER A 1 81 ? -25.724 7.914 5.305 1.00 61.34 81 SER A O 1
ATOM 657 N N . ILE A 1 82 ? -23.740 8.933 5.127 1.00 60.62 82 ILE A N 1
ATOM 658 C CA . ILE A 1 82 ? -23.828 9.646 6.414 1.00 60.62 82 ILE A CA 1
ATOM 659 C C . ILE A 1 82 ? -25.093 10.519 6.470 1.00 60.62 82 ILE A C 1
ATOM 661 O O . ILE A 1 82 ? -25.841 10.456 7.441 1.00 60.62 82 ILE A O 1
ATOM 665 N N . LEU A 1 83 ? -25.390 11.269 5.403 1.00 60.59 83 LEU A N 1
ATOM 666 C CA . LEU A 1 83 ? -26.595 12.107 5.325 1.00 60.59 83 LEU A CA 1
ATOM 667 C C . LEU A 1 83 ? -27.900 11.293 5.246 1.00 60.59 83 LEU A C 1
ATOM 669 O O . LEU A 1 83 ? -28.900 11.676 5.847 1.00 60.59 83 LEU A O 1
ATOM 673 N N . ASN A 1 84 ? -27.907 10.178 4.511 1.00 58.44 84 ASN A N 1
ATOM 674 C CA . ASN A 1 84 ? -29.101 9.355 4.297 1.00 58.44 84 ASN A CA 1
ATOM 675 C C . ASN A 1 84 ? -29.404 8.391 5.453 1.00 58.44 84 ASN A C 1
ATOM 677 O O . ASN A 1 84 ? -30.555 7.992 5.604 1.00 58.44 84 ASN A O 1
ATOM 681 N N . THR A 1 85 ? -28.405 8.003 6.254 1.00 55.03 85 THR A N 1
ATOM 682 C CA . THR A 1 85 ? -28.593 7.057 7.373 1.00 55.03 85 THR A CA 1
ATOM 683 C C . THR A 1 85 ? -29.296 7.706 8.568 1.00 55.03 85 THR A C 1
ATOM 685 O O . THR A 1 85 ? -29.630 7.009 9.517 1.00 55.03 85 THR A O 1
ATOM 688 N N . GLY A 1 86 ? -29.606 9.009 8.505 1.00 47.62 86 GLY A N 1
ATOM 689 C CA . GLY A 1 86 ? -30.681 9.599 9.303 1.00 47.62 86 GLY A CA 1
ATOM 690 C C . GLY A 1 86 ? -30.582 9.308 10.799 1.00 47.62 86 GLY A C 1
ATOM 691 O O . GLY A 1 86 ? -31.589 8.972 11.418 1.00 47.62 86 GLY A O 1
ATOM 692 N N . VAL A 1 87 ? -29.384 9.410 11.384 1.00 45.91 87 VAL A N 1
ATOM 693 C CA . VAL A 1 87 ? -29.274 9.486 12.841 1.00 45.91 87 VAL A CA 1
ATOM 694 C C . VAL A 1 87 ? -29.769 10.874 13.224 1.00 45.91 87 VAL A C 1
ATOM 696 O O . VAL A 1 87 ? -29.040 11.865 13.149 1.00 45.91 87 VAL A O 1
ATOM 699 N N . ASP A 1 88 ? -31.057 10.927 13.547 1.00 45.84 88 ASP A N 1
ATOM 700 C CA . ASP A 1 88 ? -31.744 12.032 14.203 1.00 45.84 88 ASP A CA 1
ATOM 701 C C . ASP A 1 88 ? -30.981 12.368 15.499 1.00 45.84 88 ASP A C 1
ATOM 703 O O . ASP A 1 88 ? -31.205 11.765 16.546 1.00 45.84 88 ASP A O 1
ATOM 707 N N . GLY A 1 89 ? -29.954 13.221 15.398 1.00 50.53 89 GLY A N 1
ATOM 708 C CA . GLY A 1 89 ? -29.073 13.536 16.524 1.00 50.53 89 GLY A CA 1
ATOM 709 C C . GLY A 1 89 ? -27.660 14.038 16.209 1.00 50.53 89 GLY A C 1
ATOM 710 O O . GLY A 1 89 ? -27.040 14.586 17.116 1.00 50.53 89 GLY A O 1
ATOM 711 N N . MET A 1 90 ? -27.133 13.913 14.982 1.00 52.72 90 MET A N 1
ATOM 712 C CA . MET A 1 90 ? -25.796 14.460 14.679 1.00 52.72 90 MET A CA 1
ATOM 713 C C . MET A 1 90 ? -25.826 15.993 14.623 1.00 52.72 90 MET A C 1
ATOM 715 O O . MET A 1 90 ? -26.386 16.602 13.709 1.00 52.72 90 MET A O 1
ATOM 719 N N . SER A 1 91 ? -25.205 16.628 15.615 1.00 58.84 91 SER A N 1
ATOM 720 C CA . SER A 1 91 ? -25.023 18.074 15.659 1.00 58.84 91 SER A CA 1
ATOM 721 C C . SER A 1 91 ? -24.016 18.514 14.595 1.00 58.84 91 SER A C 1
ATOM 723 O O . SER A 1 91 ? -23.096 17.781 14.229 1.00 58.84 91 SER A O 1
ATOM 725 N N . ALA A 1 92 ? -24.107 19.770 14.148 1.00 59.56 92 ALA A N 1
ATOM 726 C CA . ALA A 1 92 ? -23.078 20.382 13.302 1.00 59.56 92 ALA A CA 1
ATOM 727 C C . ALA A 1 92 ? -21.675 20.334 13.944 1.00 59.56 92 ALA A C 1
ATOM 729 O O . ALA A 1 92 ? -20.674 20.493 13.246 1.00 59.56 92 ALA A O 1
ATOM 730 N N . ASN A 1 93 ? -21.603 20.134 15.264 1.00 57.25 93 ASN A N 1
ATOM 731 C CA . ASN A 1 93 ? -20.359 19.910 15.987 1.00 57.25 93 ASN A CA 1
ATOM 732 C C . ASN A 1 93 ? -19.770 18.511 15.732 1.00 57.25 93 ASN A C 1
ATOM 734 O O . ASN A 1 93 ? -18.588 18.414 15.420 1.00 57.25 93 ASN A O 1
ATOM 738 N N . ASP A 1 94 ? -20.595 17.464 15.754 1.00 61.66 94 ASP A N 1
ATOM 739 C CA . ASP A 1 94 ? -20.165 16.074 15.538 1.00 61.66 94 ASP A CA 1
ATOM 740 C C . ASP A 1 94 ? -19.663 15.880 14.101 1.00 61.66 94 ASP A C 1
ATOM 742 O O . ASP A 1 94 ? -18.653 15.229 13.848 1.00 61.66 94 ASP A O 1
ATOM 746 N N . GLN A 1 95 ? -20.309 16.550 13.140 1.00 63.78 95 GLN A N 1
ATOM 747 C CA . GLN A 1 95 ? -19.862 16.549 11.747 1.00 63.78 95 GLN A CA 1
ATOM 748 C C . GLN A 1 95 ? -18.475 17.189 11.573 1.00 63.78 95 GLN A C 1
ATOM 750 O O . GLN A 1 95 ? -17.703 16.750 10.721 1.00 63.78 95 GLN A O 1
ATOM 755 N N . ARG A 1 96 ? -18.154 18.226 12.363 1.00 67.94 96 ARG A N 1
ATOM 756 C CA . ARG A 1 96 ? -16.834 18.878 12.341 1.00 67.94 96 ARG A CA 1
ATOM 757 C C . ARG A 1 96 ? -15.768 18.022 13.006 1.00 67.94 96 ARG A C 1
ATOM 759 O O . ARG A 1 96 ? -14.638 18.043 12.537 1.00 67.94 96 ARG A O 1
ATOM 766 N N . GLU A 1 97 ? -16.116 17.303 14.067 1.00 64.88 97 GLU A N 1
ATOM 767 C CA . GLU A 1 97 ? -15.211 16.385 14.760 1.00 64.88 97 GLU A CA 1
ATOM 768 C C . GLU A 1 97 ? -14.810 15.222 13.843 1.00 64.88 97 GLU A C 1
ATOM 770 O O . GLU A 1 97 ? -13.624 14.973 13.656 1.00 64.88 97 GLU A O 1
ATOM 775 N N . ILE A 1 98 ? -15.773 14.633 13.125 1.00 65.06 98 ILE A N 1
ATOM 776 C CA . ILE A 1 98 ? -15.504 13.588 12.123 1.00 65.06 98 ILE A CA 1
ATOM 777 C C . ILE A 1 98 ? -14.617 14.113 10.983 1.00 65.06 98 ILE A C 1
ATOM 779 O O . ILE A 1 98 ? -13.653 13.457 10.592 1.00 65.06 98 ILE A O 1
ATOM 783 N N . ASP A 1 99 ? -14.904 15.303 10.441 1.00 65.75 99 ASP A N 1
ATOM 784 C CA . ASP A 1 99 ? -14.068 15.902 9.386 1.00 65.75 99 ASP A CA 1
ATOM 785 C C . ASP A 1 99 ? -12.652 16.234 9.897 1.00 65.75 99 ASP A C 1
ATOM 787 O O . ASP A 1 99 ? -11.689 16.180 9.127 1.00 65.75 99 ASP A O 1
ATOM 791 N N . MET A 1 100 ? -12.516 16.567 11.184 1.00 67.81 100 MET A N 1
ATOM 792 C CA . MET A 1 100 ? -11.234 16.825 11.839 1.00 67.81 100 MET A CA 1
ATOM 793 C C . MET A 1 100 ? -10.429 15.530 11.997 1.00 67.81 100 MET A C 1
ATOM 795 O O . MET A 1 100 ? -9.260 15.504 11.615 1.00 67.81 100 MET A O 1
ATOM 799 N N . ASP A 1 101 ? -11.060 14.441 12.434 1.00 58.91 101 ASP A N 1
ATOM 800 C CA . ASP A 1 101 ? -10.427 13.126 12.577 1.00 58.91 101 ASP A CA 1
ATOM 801 C C . ASP A 1 101 ? -10.000 12.529 11.232 1.00 58.91 101 ASP A C 1
ATOM 803 O O . ASP A 1 101 ? -8.893 12.002 11.101 1.00 58.91 101 ASP A O 1
ATOM 807 N N . VAL A 1 102 ? -10.819 12.682 10.188 1.00 65.50 102 VAL A N 1
ATOM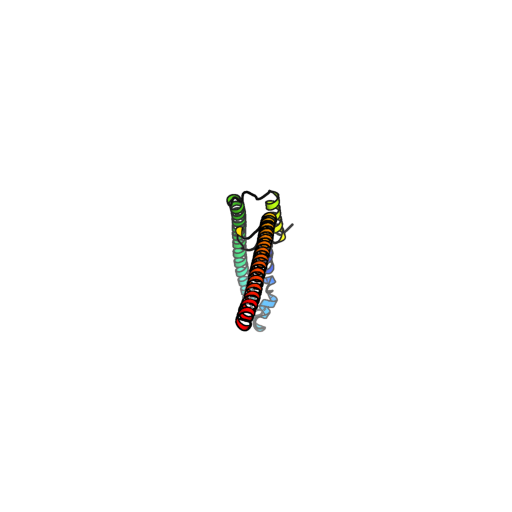 808 C CA . VAL A 1 102 ? -10.462 12.252 8.826 1.00 65.50 102 VAL A CA 1
ATOM 809 C C . VAL A 1 102 ? -9.242 13.018 8.302 1.00 65.50 102 VAL A C 1
ATOM 811 O O . VAL A 1 102 ? -8.403 12.441 7.608 1.00 65.50 102 VAL A O 1
ATOM 814 N N . GLN A 1 103 ? -9.114 14.305 8.640 1.00 64.06 103 GLN A N 1
ATOM 815 C CA . GLN A 1 103 ? -7.958 15.125 8.265 1.00 64.06 103 GLN A CA 1
ATOM 816 C C . GLN A 1 103 ? -6.701 14.818 9.087 1.00 64.06 103 GLN A C 1
ATOM 818 O O . GLN A 1 103 ? -5.595 14.979 8.567 1.00 64.06 103 GLN A O 1
ATOM 823 N N . LEU A 1 104 ? -6.855 14.408 10.348 1.00 62.78 104 LEU A N 1
ATOM 824 C CA . LEU A 1 104 ? -5.748 14.133 11.267 1.00 62.78 104 LEU A CA 1
ATOM 825 C C . LEU A 1 104 ? -5.176 12.724 11.120 1.00 62.78 104 LEU A C 1
ATOM 827 O O . LEU A 1 104 ? -3.958 12.567 11.202 1.00 62.78 104 LEU A O 1
ATOM 831 N N . PHE A 1 105 ? -6.025 11.719 10.903 1.00 61.16 105 PHE A N 1
ATOM 832 C CA . PHE A 1 105 ? -5.603 10.320 10.973 1.00 61.16 105 PHE A CA 1
ATOM 833 C C . PHE A 1 105 ? -5.528 9.618 9.622 1.00 61.16 105 PHE A C 1
ATOM 835 O O . PHE A 1 105 ? -4.735 8.691 9.510 1.00 61.16 105 PHE A O 1
ATOM 842 N N . GLY A 1 106 ? -6.244 10.099 8.595 1.00 59.16 106 GLY A N 1
ATOM 843 C CA . GLY A 1 106 ? -6.247 9.502 7.258 1.00 59.16 106 GLY A CA 1
ATOM 844 C C . GLY A 1 106 ? -6.806 8.073 7.252 1.00 59.16 106 GLY A C 1
ATOM 845 O O . GLY A 1 106 ? -6.267 7.179 7.886 1.00 59.16 106 GLY A O 1
ATOM 846 N N . GLN A 1 107 ? -7.879 7.848 6.490 1.00 54.75 107 GLN A N 1
ATOM 847 C CA . GLN A 1 107 ? -8.549 6.546 6.364 1.00 54.75 107 GLN A CA 1
ATOM 848 C C . GLN A 1 107 ? -9.026 6.003 7.726 1.00 54.75 107 GLN A C 1
ATOM 850 O O . GLN A 1 107 ? -8.363 5.206 8.389 1.00 54.75 107 GLN A O 1
ATOM 855 N N . THR A 1 108 ? -10.214 6.437 8.157 1.00 48.91 108 THR A N 1
ATOM 856 C CA . THR A 1 108 ? -10.879 5.780 9.282 1.00 48.91 108 THR A CA 1
ATOM 857 C C . THR A 1 108 ? -11.144 4.329 8.900 1.0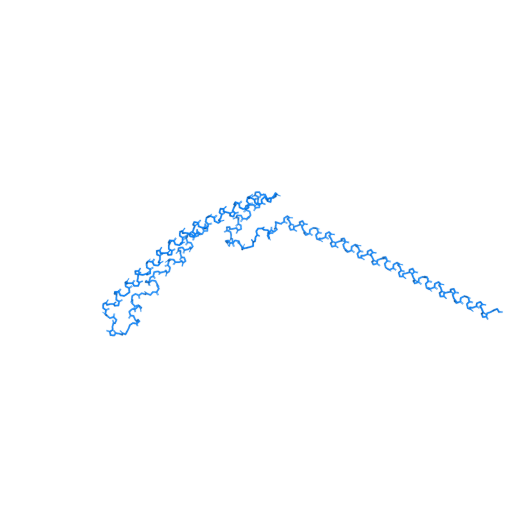0 48.91 108 THR A C 1
ATOM 859 O O . THR A 1 108 ? -11.546 4.011 7.781 1.00 48.91 108 THR A O 1
ATOM 862 N N . SER A 1 109 ? -10.794 3.454 9.832 1.00 51.53 109 SER A N 1
ATOM 863 C CA . SER A 1 109 ? -10.900 2.006 9.773 1.00 51.53 109 SER A CA 1
ATOM 864 C C . SER A 1 109 ? -12.181 1.530 9.082 1.00 51.53 109 SER A C 1
ATOM 866 O O . SER A 1 109 ? -13.231 2.148 9.204 1.00 51.53 109 SER A O 1
ATOM 868 N N . THR A 1 110 ? -12.110 0.372 8.424 1.00 50.59 110 THR A N 1
ATOM 869 C CA . THR A 1 110 ? -13.218 -0.360 7.773 1.00 50.59 110 THR A CA 1
ATOM 870 C C . THR A 1 110 ? -14.370 -0.769 8.712 1.00 50.59 110 THR A C 1
ATOM 872 O O . THR A 1 110 ? -15.156 -1.649 8.367 1.00 50.59 110 THR A O 1
ATOM 875 N N . ALA A 1 111 ? -14.451 -0.201 9.915 1.00 48.66 111 ALA A N 1
ATOM 876 C CA . ALA A 1 111 ? -15.545 -0.409 10.845 1.00 48.66 111 ALA A CA 1
ATOM 877 C C . ALA A 1 111 ? -16.747 0.414 10.376 1.00 48.66 111 ALA A C 1
ATOM 879 O O . ALA A 1 111 ? -16.626 1.593 10.035 1.00 48.66 111 ALA A O 1
ATOM 880 N N . ALA A 1 112 ? -17.905 -0.235 10.302 1.00 49.78 112 ALA A N 1
ATOM 881 C CA . ALA A 1 112 ? -19.126 0.411 9.866 1.00 49.78 112 ALA A CA 1
ATOM 882 C C . ALA A 1 112 ? -19.455 1.600 10.795 1.00 49.78 112 ALA A C 1
ATOM 884 O O . ALA A 1 112 ? -19.175 1.537 11.992 1.00 49.78 112 ALA A O 1
ATOM 885 N N . PRO A 1 113 ? -20.107 2.666 10.294 1.00 52.81 113 PRO A N 1
ATOM 886 C CA . PRO A 1 113 ? -20.556 3.798 11.115 1.00 52.81 113 PRO A CA 1
ATOM 887 C C . PRO A 1 113 ? -21.430 3.397 12.317 1.00 52.81 113 PRO A C 1
ATOM 889 O O . PRO A 1 113 ? -21.586 4.179 13.247 1.00 52.81 113 PRO A O 1
ATOM 892 N N . SER A 1 114 ? -21.991 2.182 12.305 1.00 54.44 114 SER A N 1
ATOM 893 C CA . SER A 1 114 ? -22.742 1.582 13.411 1.00 54.44 114 SER A CA 1
ATOM 894 C C . SER A 1 114 ? -21.899 1.235 14.642 1.00 54.44 114 SER A C 1
ATOM 896 O O . SER A 1 114 ? -22.476 1.017 15.701 1.00 54.44 114 SER A O 1
ATOM 898 N N . ASP A 1 115 ? -20.570 1.183 14.515 1.00 53.62 115 ASP A N 1
ATOM 899 C CA . ASP A 1 115 ? -19.655 0.812 15.606 1.00 53.62 115 ASP A CA 1
ATOM 900 C C . ASP A 1 115 ? -19.085 2.035 16.350 1.00 53.62 115 ASP A C 1
ATOM 902 O O . ASP A 1 115 ? -18.315 1.890 17.301 1.00 53.62 115 ASP A O 1
ATOM 906 N N . TYR A 1 116 ? -19.464 3.251 15.944 1.00 56.75 116 TYR A N 1
ATOM 907 C CA . TYR A 1 116 ? -19.038 4.487 16.595 1.00 56.75 116 TYR A CA 1
ATOM 908 C C . TYR A 1 116 ? -20.134 5.002 17.533 1.00 56.75 116 TYR A C 1
ATOM 910 O O . TYR A 1 116 ? -21.149 5.549 17.106 1.00 56.75 116 TYR A O 1
ATOM 918 N N . HIS A 1 117 ? -19.913 4.859 18.839 1.00 64.88 117 HIS A N 1
ATOM 919 C CA . HIS A 1 117 ? -20.710 5.551 19.848 1.00 64.88 117 HIS A CA 1
ATOM 920 C C . HIS A 1 117 ? -20.230 6.999 19.970 1.00 64.88 117 HIS A C 1
ATOM 922 O O . HIS A 1 117 ? -19.045 7.245 20.195 1.00 64.88 117 HIS A O 1
ATOM 928 N N . SER A 1 118 ? -21.143 7.968 19.873 1.00 74.69 118 SER A N 1
ATOM 929 C CA . SER A 1 118 ? -20.840 9.335 20.303 1.00 74.69 118 SER A CA 1
ATOM 930 C C . SER A 1 118 ? -20.574 9.357 21.814 1.00 74.69 118 SER A C 1
ATOM 932 O O . SER A 1 118 ? -21.083 8.512 22.557 1.00 74.69 118 SER A O 1
ATOM 934 N N . VAL A 1 119 ? -19.824 10.351 22.301 1.00 77.62 119 VAL A N 1
ATOM 935 C CA . VAL A 1 119 ? -19.560 10.517 23.745 1.00 77.62 119 VAL A CA 1
ATOM 936 C C . VAL A 1 119 ? -20.867 10.576 24.544 1.00 77.62 119 VAL A C 1
ATOM 938 O O . VAL A 1 119 ? -20.953 10.002 25.626 1.00 77.62 119 VAL A O 1
ATOM 941 N N . SER A 1 120 ? -21.912 11.200 23.992 1.00 75.94 120 SER A N 1
ATOM 942 C CA . SER A 1 120 ? -23.243 11.249 24.608 1.00 75.94 120 SER A CA 1
ATOM 943 C C . SER A 1 120 ? -23.926 9.879 24.665 1.00 75.94 120 SER A C 1
ATOM 945 O O . SER A 1 120 ? -24.494 9.529 25.699 1.00 75.94 120 SER A O 1
ATOM 947 N N . SER A 1 121 ? -23.832 9.075 23.600 1.00 77.75 121 SER A N 1
ATOM 948 C CA . SER A 1 121 ? -24.358 7.704 23.579 1.00 77.75 121 SER A CA 1
ATOM 949 C C . SER A 1 121 ? -23.619 6.805 24.568 1.00 77.75 121 SER A C 1
ATOM 951 O O . SER A 1 121 ? -24.253 5.990 25.236 1.00 77.75 121 SER A O 1
ATOM 953 N N . LEU A 1 122 ? -22.296 6.948 24.672 1.00 83.50 122 LEU A N 1
ATOM 954 C CA . LEU A 1 122 ? -21.478 6.174 25.600 1.00 83.50 122 LEU A CA 1
ATOM 955 C C . LEU A 1 122 ? -21.774 6.561 27.053 1.00 83.50 122 LEU A C 1
ATOM 957 O O . LEU A 1 122 ? -21.959 5.681 27.887 1.00 83.50 122 LEU A O 1
ATOM 961 N N . LEU A 1 123 ? -21.886 7.860 27.345 1.00 86.56 123 LEU A N 1
ATOM 962 C CA . LEU A 1 123 ? -22.238 8.353 28.676 1.00 86.56 123 LEU A CA 1
ATOM 963 C C . LEU A 1 123 ? -23.618 7.840 29.107 1.00 86.56 123 LEU A C 1
ATOM 965 O O . LEU A 1 123 ? -23.750 7.304 30.201 1.00 86.56 123 LEU A O 1
ATOM 969 N N . SER A 1 124 ? -24.617 7.908 28.223 1.00 85.69 124 SER A N 1
ATOM 970 C CA . SER A 1 124 ? -25.962 7.388 28.500 1.00 85.69 124 SER A CA 1
ATOM 971 C C . SER A 1 124 ? -25.967 5.869 28.730 1.00 85.69 124 SER A C 1
ATOM 973 O O . SER A 1 124 ? -26.628 5.376 29.650 1.00 85.69 124 SER A O 1
ATOM 975 N N . ALA A 1 125 ? -25.193 5.115 27.943 1.00 85.00 125 ALA A N 1
ATOM 976 C CA . ALA A 1 125 ? -25.028 3.678 28.141 1.00 85.00 125 ALA A CA 1
ATOM 977 C C . ALA A 1 125 ? -24.329 3.357 29.475 1.00 85.00 125 ALA A C 1
ATOM 979 O O . ALA A 1 125 ? -24.745 2.435 30.176 1.00 85.00 125 ALA A O 1
ATOM 980 N N . MET A 1 126 ? -23.313 4.137 29.858 1.00 90.06 126 MET A N 1
ATOM 981 C CA . MET A 1 126 ? -22.622 4.004 31.142 1.00 90.06 126 MET A CA 1
ATOM 982 C C . MET A 1 126 ? -23.537 4.336 32.321 1.00 90.06 126 MET A C 1
ATOM 984 O O . MET A 1 126 ? -23.579 3.569 33.276 1.00 90.06 126 MET A O 1
ATOM 988 N N . GLU A 1 127 ? -24.305 5.422 32.252 1.00 93.50 127 GLU A N 1
ATOM 989 C CA . GLU A 1 127 ? -25.280 5.791 33.286 1.00 93.50 127 GLU A CA 1
ATOM 990 C C . GLU A 1 127 ? -26.334 4.695 33.471 1.00 93.50 127 GLU A C 1
ATOM 992 O O . GLU A 1 127 ? -26.642 4.308 34.598 1.00 93.50 127 GLU A O 1
ATOM 997 N N . THR A 1 128 ? -26.823 4.126 32.367 1.00 92.31 128 THR A N 1
ATOM 998 C CA . THR A 1 128 ? -27.766 3.000 32.396 1.00 92.31 128 THR A CA 1
ATOM 999 C C . THR A 1 128 ? -27.133 1.753 33.018 1.00 92.31 128 THR A C 1
ATOM 1001 O O . THR A 1 128 ? -27.757 1.081 33.838 1.00 92.31 128 THR A O 1
ATOM 1004 N N . ALA A 1 129 ? -25.885 1.439 32.664 1.00 93.12 129 ALA A N 1
ATOM 1005 C CA . ALA A 1 129 ? -25.159 0.312 33.240 1.00 93.12 129 ALA A CA 1
ATOM 1006 C C . ALA A 1 129 ? -24.917 0.496 34.748 1.00 93.12 129 ALA A C 1
ATOM 1008 O O . ALA A 1 129 ? -25.141 -0.440 35.514 1.00 93.12 129 ALA A O 1
ATOM 1009 N N . CYS A 1 130 ? -24.533 1.699 35.185 1.00 94.31 130 CYS A N 1
ATOM 1010 C CA . CYS A 1 130 ? -24.379 2.030 36.601 1.00 94.31 130 CYS A CA 1
ATOM 1011 C C . CYS A 1 130 ? -25.701 1.862 37.360 1.00 94.31 130 CYS A C 1
ATOM 1013 O O . CYS A 1 130 ? -25.729 1.176 38.379 1.00 94.31 130 CYS A O 1
ATOM 1015 N N . ALA A 1 131 ? -26.804 2.398 36.828 1.00 94.69 131 ALA A N 1
ATOM 1016 C CA . ALA A 1 131 ? -28.124 2.264 37.443 1.00 94.69 131 ALA A CA 1
ATOM 1017 C C . ALA A 1 131 ? -28.569 0.794 37.564 1.00 94.69 131 ALA A C 1
ATOM 1019 O O . ALA A 1 131 ? -29.130 0.392 38.584 1.00 94.69 131 ALA A O 1
ATOM 1020 N N . ASN A 1 132 ? -28.281 -0.031 36.553 1.00 94.31 132 ASN A N 1
ATOM 1021 C CA . ASN A 1 132 ? -28.591 -1.461 36.583 1.00 94.31 132 ASN A CA 1
ATOM 1022 C C . ASN A 1 132 ? -27.788 -2.205 37.658 1.00 94.31 132 ASN A C 1
ATOM 1024 O O . ASN A 1 132 ? -28.356 -3.022 38.380 1.00 94.31 132 ASN A O 1
ATOM 1028 N N . ILE A 1 133 ? -26.493 -1.904 37.794 1.00 95.69 133 ILE A N 1
ATOM 1029 C CA . ILE A 1 133 ? -25.632 -2.510 38.819 1.00 95.69 133 ILE A CA 1
ATOM 1030 C C . ILE A 1 133 ? -26.093 -2.096 40.221 1.00 95.69 133 ILE A C 1
ATOM 1032 O O . ILE A 1 133 ? -26.206 -2.941 41.104 1.00 95.69 133 ILE A O 1
ATOM 1036 N N . GLU A 1 134 ? -26.415 -0.819 40.436 1.00 96.25 134 GLU A N 1
ATOM 1037 C CA . GLU A 1 134 ? -26.940 -0.340 41.723 1.00 96.25 134 GLU A CA 1
ATOM 1038 C C . GLU A 1 134 ? -28.272 -1.011 42.091 1.00 96.25 134 GLU A C 1
ATOM 1040 O O . GLU A 1 134 ? -28.500 -1.376 43.251 1.00 96.25 134 GLU A O 1
ATOM 1045 N N . HIS A 1 135 ? -29.139 -1.230 41.099 1.00 95.25 135 HIS A N 1
ATOM 1046 C CA . HIS A 1 135 ? -30.381 -1.971 41.282 1.00 95.25 135 HIS A CA 1
ATOM 1047 C C . HIS A 1 135 ? -30.123 -3.447 41.625 1.00 95.25 135 HIS A C 1
ATOM 1049 O O . HIS A 1 135 ? -30.762 -3.986 42.530 1.00 95.25 135 HIS A O 1
ATOM 1055 N N . GLU A 1 136 ? -29.187 -4.105 40.937 1.00 95.25 136 GLU A N 1
ATOM 1056 C CA . GLU A 1 136 ? -28.814 -5.498 41.206 1.00 95.25 136 GLU A CA 1
ATOM 1057 C C . GLU A 1 136 ? -28.240 -5.666 42.619 1.00 95.25 136 GLU A C 1
ATOM 1059 O O . GLU A 1 136 ? -28.691 -6.543 43.355 1.00 95.25 136 GLU A O 1
ATOM 1064 N N . ILE A 1 137 ? -27.337 -4.775 43.045 1.00 94.69 137 ILE A N 1
ATOM 1065 C CA . ILE A 1 137 ? -26.785 -4.754 44.410 1.00 94.69 137 ILE A CA 1
ATOM 1066 C C . ILE A 1 137 ? -27.910 -4.622 45.441 1.00 94.69 137 ILE A C 1
ATOM 1068 O O . ILE A 1 137 ? -27.986 -5.408 46.384 1.00 94.69 137 ILE A O 1
ATOM 1072 N N . SER A 1 138 ? -28.829 -3.676 45.231 1.00 94.56 138 SER A N 1
ATOM 1073 C CA . SER A 1 138 ? -29.964 -3.460 46.136 1.00 94.56 138 SER A CA 1
ATOM 1074 C C . SER A 1 138 ? -30.886 -4.685 46.22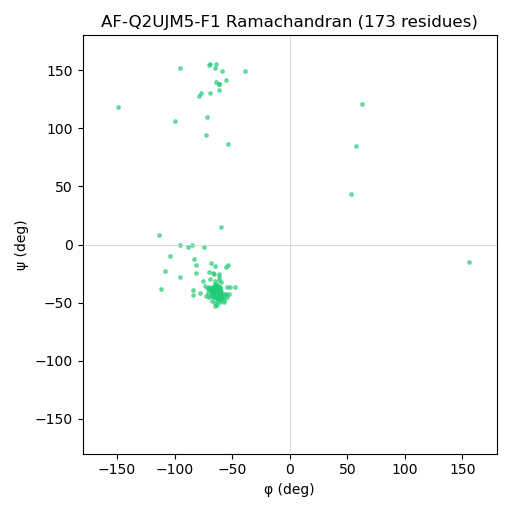2 1.00 94.56 138 SER A C 1
ATOM 1076 O O . SER A 1 138 ? -31.431 -4.986 47.287 1.00 94.56 138 SER A O 1
ATOM 1078 N N . GLY A 1 139 ? -31.064 -5.402 45.108 1.00 94.31 139 GLY A N 1
ATOM 1079 C CA . GLY A 1 139 ? -31.808 -6.660 45.058 1.00 94.31 139 GLY A CA 1
ATOM 1080 C C . GLY A 1 139 ? -31.127 -7.762 45.867 1.00 94.31 139 GLY A C 1
ATOM 1081 O O . GLY A 1 139 ? -31.754 -8.360 46.740 1.00 94.31 139 GLY A O 1
ATOM 1082 N N . VAL A 1 140 ? -29.827 -7.966 45.642 1.00 95.88 140 VAL A N 1
ATOM 1083 C CA . VAL A 1 140 ? -29.025 -8.967 46.360 1.00 95.88 140 VAL A CA 1
ATOM 1084 C C . VAL A 1 140 ? -29.015 -8.697 47.868 1.00 95.88 140 VAL A C 1
ATOM 1086 O O . VAL A 1 140 ? -29.212 -9.623 48.657 1.00 95.88 140 VAL A O 1
ATOM 1089 N N . ASP A 1 141 ? -28.866 -7.440 48.287 1.00 95.38 141 ASP A N 1
ATOM 1090 C CA . ASP A 1 141 ? -28.891 -7.067 49.706 1.00 95.38 141 ASP A CA 1
ATOM 1091 C C . ASP A 1 141 ? -30.253 -7.347 50.354 1.00 95.38 141 ASP A C 1
ATOM 1093 O O . ASP A 1 141 ? -30.339 -7.808 51.499 1.00 95.38 141 ASP A O 1
ATOM 1097 N N . LYS A 1 142 ? -31.349 -7.096 49.634 1.00 95.06 142 LYS A N 1
ATOM 1098 C CA . LYS A 1 142 ? -32.699 -7.403 50.117 1.00 95.06 142 LYS A CA 1
ATOM 1099 C C . LYS A 1 142 ? -32.908 -8.908 50.279 1.00 95.06 142 LYS A C 1
ATOM 1101 O O . LYS A 1 142 ? -33.458 -9.341 51.298 1.00 95.06 142 LYS A O 1
ATOM 1106 N N . ASP A 1 143 ? -32.459 -9.695 49.311 1.00 94.62 143 ASP A N 1
ATOM 1107 C CA . ASP A 1 143 ? -32.579 -11.150 49.345 1.00 94.62 143 ASP A CA 1
ATOM 1108 C C . ASP A 1 143 ? -31.742 -11.737 50.490 1.00 94.62 143 ASP A C 1
ATOM 1110 O O . ASP A 1 143 ? -32.239 -12.555 51.267 1.00 94.62 143 ASP A O 1
ATOM 1114 N N . ALA A 1 144 ? -30.518 -11.238 50.691 1.00 92.88 144 ALA A N 1
ATOM 1115 C CA . ALA A 1 144 ? -29.661 -11.628 51.808 1.00 92.88 144 ALA A CA 1
ATOM 1116 C C . ALA A 1 144 ? -30.311 -11.331 53.172 1.00 92.88 144 ALA A C 1
ATOM 1118 O O . ALA A 1 144 ? -30.347 -12.196 54.051 1.00 92.88 144 ALA A O 1
ATOM 1119 N N . ASN A 1 145 ? -30.885 -10.137 53.347 1.00 94.56 145 ASN A N 1
ATOM 1120 C CA . ASN A 1 145 ? -31.578 -9.762 54.583 1.00 94.56 145 ASN A CA 1
ATOM 1121 C C . ASN A 1 145 ? -32.830 -10.612 54.838 1.00 94.56 145 ASN A C 1
ATOM 1123 O O . ASN A 1 145 ? -33.147 -10.934 55.989 1.00 94.56 145 ASN A O 1
ATOM 1127 N N . THR A 1 146 ? -33.526 -11.005 53.773 1.00 95.19 146 THR A N 1
ATOM 1128 C CA . THR A 1 146 ? -34.698 -11.880 53.860 1.00 95.19 146 THR A CA 1
ATOM 1129 C C . THR A 1 146 ? -34.277 -13.277 54.315 1.00 95.19 146 THR A C 1
ATOM 1131 O O . THR A 1 146 ? -34.799 -13.772 55.313 1.00 95.19 146 THR A O 1
ATOM 1134 N N . LEU A 1 147 ? -33.247 -13.858 53.690 1.00 94.44 147 LEU A N 1
ATOM 1135 C CA . LEU A 1 147 ? -32.695 -15.163 54.068 1.00 94.44 147 LEU A CA 1
ATOM 1136 C C . LEU A 1 147 ? -32.191 -15.195 55.517 1.00 94.44 147 LEU A C 1
ATOM 1138 O O . LEU A 1 147 ? -32.458 -16.147 56.249 1.00 94.44 147 LEU A O 1
ATOM 1142 N N . ILE A 1 148 ? -31.496 -14.147 55.967 1.00 95.75 148 ILE A N 1
ATOM 1143 C CA . ILE A 1 148 ? -31.034 -14.045 57.361 1.00 95.75 148 ILE A CA 1
ATOM 1144 C C . ILE A 1 148 ? -32.226 -14.004 58.326 1.00 95.75 148 ILE A C 1
ATOM 1146 O O . ILE A 1 148 ? -32.202 -14.646 59.379 1.00 95.75 148 ILE A O 1
ATOM 1150 N N . SER A 1 149 ? -33.282 -13.271 57.976 1.00 93.94 149 SER A N 1
ATOM 1151 C CA . SER A 1 149 ? -34.490 -13.175 58.800 1.00 93.94 149 SER A CA 1
ATOM 1152 C C . SER A 1 149 ? -35.219 -14.517 58.896 1.00 93.94 149 SER A C 1
ATOM 1154 O O . SER A 1 149 ? -35.620 -14.924 59.989 1.00 93.94 149 SER A O 1
ATOM 1156 N N . GLU A 1 150 ? -35.324 -15.244 57.783 1.00 94.38 150 GLU A N 1
ATOM 1157 C CA . GLU A 1 150 ? -35.894 -16.593 57.740 1.00 94.38 150 GLU A CA 1
ATOM 1158 C C . GLU A 1 150 ? -35.081 -17.586 58.578 1.00 94.38 150 GLU A C 1
ATOM 1160 O O . GLU A 1 150 ? -35.647 -18.313 59.398 1.00 94.38 150 GLU A O 1
ATOM 1165 N N . LEU A 1 151 ? -33.749 -17.577 58.451 1.00 93.44 151 LEU A N 1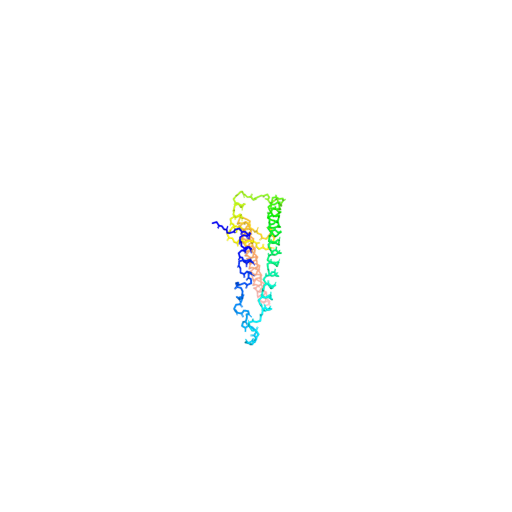
ATOM 1166 C CA . LEU A 1 151 ? -32.865 -18.420 59.260 1.00 93.44 151 LEU A CA 1
ATOM 1167 C C . LEU A 1 151 ? -33.026 -18.144 60.757 1.00 93.44 151 LEU A C 1
ATOM 1169 O O . LEU A 1 151 ? -33.132 -19.082 61.551 1.00 93.44 151 LEU A O 1
ATOM 1173 N N . ASN A 1 152 ? -33.094 -16.871 61.152 1.00 92.44 152 ASN A N 1
ATOM 1174 C CA . ASN A 1 152 ? -33.325 -16.492 62.545 1.00 92.44 152 ASN A CA 1
ATOM 1175 C C . ASN A 1 152 ? -34.680 -16.993 63.056 1.00 92.44 152 ASN A C 1
ATOM 1177 O O . ASN A 1 152 ? -34.766 -17.499 64.177 1.00 92.44 152 ASN A O 1
ATOM 1181 N N . LEU A 1 153 ? -35.730 -16.911 62.238 1.00 94.00 153 LEU A N 1
ATOM 1182 C CA . LEU A 1 153 ? -37.052 -17.416 62.597 1.00 94.00 153 LEU A CA 1
ATOM 1183 C C . LEU A 1 153 ? -37.044 -18.940 62.787 1.00 94.00 153 LEU A C 1
ATOM 1185 O O . LEU A 1 153 ? -37.567 -19.435 63.789 1.00 94.00 153 LEU A O 1
ATOM 1189 N N . ILE A 1 154 ? -36.385 -19.679 61.891 1.00 94.00 154 ILE A N 1
ATOM 1190 C CA . ILE A 1 154 ? -36.221 -21.137 62.000 1.00 94.00 154 ILE A CA 1
ATOM 1191 C C . ILE A 1 154 ? -35.423 -21.505 63.261 1.00 94.00 154 ILE A C 1
ATOM 1193 O O . ILE A 1 154 ? -35.811 -22.412 64.006 1.00 94.00 154 ILE A O 1
ATOM 1197 N N . LEU A 1 155 ? -34.331 -20.796 63.558 1.00 92.25 155 LEU A N 1
ATOM 1198 C CA . LEU A 1 155 ? -33.539 -21.028 64.771 1.00 92.25 155 LEU A CA 1
ATOM 1199 C C . LEU A 1 155 ? -34.355 -20.772 66.039 1.00 92.25 155 LEU A C 1
ATOM 1201 O O . LEU A 1 155 ? -34.358 -21.596 66.954 1.00 92.25 155 LEU A O 1
ATOM 1205 N N . LEU A 1 156 ? -35.111 -19.675 66.089 1.00 91.25 156 LEU A N 1
ATOM 1206 C CA . LEU A 1 156 ? -36.001 -19.397 67.213 1.00 91.25 156 LEU A CA 1
ATOM 1207 C C . LEU A 1 156 ? -37.048 -20.502 67.371 1.00 91.25 156 LEU A C 1
ATOM 1209 O O . LEU A 1 156 ? -37.247 -20.999 68.480 1.00 91.25 156 LEU A O 1
ATOM 1213 N N . GLN A 1 157 ? -37.670 -20.948 66.280 1.00 89.00 157 GLN A N 1
ATOM 1214 C CA . GLN A 1 157 ? -38.661 -22.020 66.320 1.00 89.00 157 GLN A CA 1
ATOM 1215 C C . GLN A 1 157 ? -38.063 -23.346 66.813 1.00 89.00 157 GLN A C 1
ATOM 1217 O O . GLN A 1 157 ? -38.652 -24.000 67.674 1.00 89.00 157 GLN A O 1
ATOM 1222 N N . THR A 1 158 ? -36.882 -23.737 66.332 1.00 87.88 158 THR A N 1
ATOM 1223 C CA . THR A 1 158 ? -36.212 -24.980 66.760 1.00 87.88 158 THR A CA 1
ATOM 1224 C C . THR A 1 158 ? -35.772 -24.933 68.224 1.00 87.88 158 THR A C 1
ATOM 1226 O O . THR A 1 158 ? -35.956 -25.915 68.948 1.00 87.88 158 THR A O 1
ATOM 1229 N N . ILE A 1 159 ? -35.284 -23.787 68.711 1.00 88.50 159 ILE A N 1
ATOM 1230 C CA . ILE A 1 159 ? -34.973 -23.583 70.134 1.00 88.50 159 ILE A CA 1
ATOM 1231 C C . ILE A 1 159 ? -36.243 -23.698 70.987 1.00 88.50 159 ILE A C 1
ATOM 1233 O O . ILE A 1 159 ? -3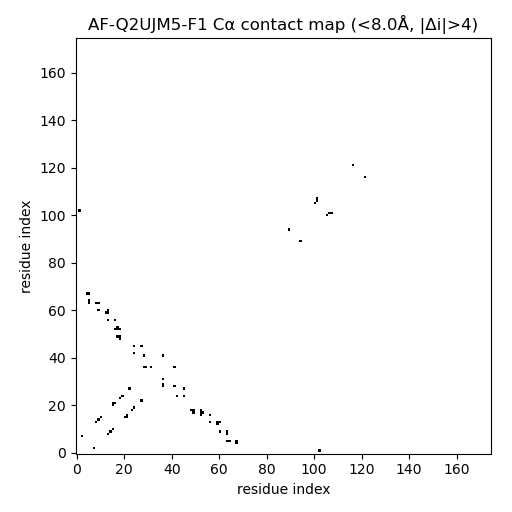6.219 -24.354 72.031 1.00 88.50 159 ILE A O 1
ATOM 1237 N N . GLN A 1 160 ? -37.358 -23.108 70.551 1.00 83.50 160 GLN A N 1
ATOM 1238 C CA . GLN A 1 160 ? -38.637 -23.194 71.263 1.00 83.50 160 GLN A CA 1
ATOM 1239 C C . GLN A 1 160 ? -39.179 -24.629 71.304 1.00 83.50 160 GLN A C 1
ATOM 1241 O O . GLN A 1 160 ? -39.621 -25.091 72.355 1.00 83.50 160 GLN A O 1
ATOM 1246 N N . LEU A 1 161 ? -39.091 -25.372 70.195 1.00 84.12 161 LEU A N 1
ATOM 1247 C CA . LEU A 1 161 ? -39.470 -26.788 70.151 1.00 84.12 161 LEU A CA 1
ATOM 1248 C C . LEU A 1 161 ? -38.570 -27.650 71.050 1.00 84.12 161 LEU A C 1
ATOM 1250 O O . LEU A 1 161 ? -39.068 -28.514 71.767 1.00 84.12 161 LEU A O 1
ATOM 1254 N N . SER A 1 162 ? -37.261 -27.381 71.075 1.00 82.81 162 SER A N 1
ATOM 1255 C CA . SER A 1 162 ? -36.306 -28.064 71.958 1.00 82.81 162 SER A CA 1
ATOM 1256 C C . SER A 1 162 ? -36.597 -27.804 73.441 1.00 82.81 162 SER A C 1
ATOM 1258 O O . SER A 1 162 ? -36.607 -28.741 74.242 1.00 82.81 162 SER A O 1
ATOM 1260 N N . LYS A 1 163 ? -36.915 -26.554 73.814 1.00 83.50 163 LYS A N 1
ATOM 1261 C CA . LYS A 1 163 ? -37.360 -26.206 75.175 1.00 83.50 163 LYS A CA 1
ATOM 1262 C C . LYS A 1 163 ? -38.648 -26.938 75.553 1.00 83.50 163 LYS A C 1
ATOM 1264 O O . LYS A 1 163 ? -38.673 -27.608 76.581 1.00 83.50 163 LYS A O 1
ATOM 1269 N N . ARG A 1 164 ? -39.666 -26.896 74.689 1.00 81.31 164 ARG A N 1
ATOM 1270 C CA . ARG A 1 164 ? -40.951 -27.577 74.917 1.00 81.31 164 ARG A CA 1
ATOM 1271 C C . ARG A 1 164 ? -40.787 -29.093 75.075 1.00 81.31 164 ARG A C 1
ATOM 1273 O O . ARG A 1 164 ? -41.408 -29.691 75.947 1.00 81.31 164 ARG A O 1
ATOM 1280 N N . ASN A 1 165 ? -39.923 -29.722 74.277 1.00 77.69 165 ASN A N 1
ATOM 1281 C CA . ASN A 1 165 ? -39.638 -31.154 74.400 1.00 77.69 165 ASN A CA 1
ATOM 1282 C C . ASN A 1 165 ? -38.946 -31.505 75.726 1.00 77.69 165 ASN A C 1
ATOM 1284 O O . ASN A 1 165 ? -39.273 -32.529 76.322 1.00 77.69 165 ASN A O 1
ATOM 1288 N N . LYS A 1 166 ? -38.029 -30.659 76.219 1.00 77.81 166 LYS A N 1
ATOM 1289 C CA . LYS A 1 166 ? -37.407 -30.853 77.540 1.00 77.81 166 LYS A CA 1
ATOM 1290 C C . LYS A 1 166 ? -38.415 -30.725 7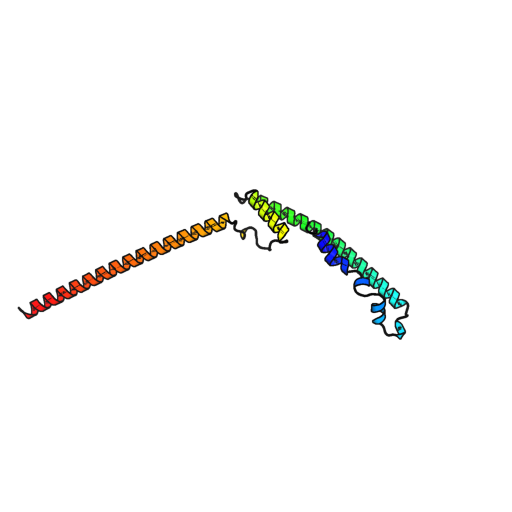8.683 1.00 77.81 166 LYS A C 1
ATOM 1292 O O . LYS A 1 166 ? -38.375 -31.538 79.600 1.00 77.81 166 LYS A O 1
ATOM 1297 N N . GLU A 1 167 ? -39.317 -29.747 78.621 1.00 78.25 167 GLU A N 1
ATOM 1298 C CA . GLU A 1 167 ? -40.370 -29.558 79.630 1.00 78.25 167 GLU A CA 1
ATOM 1299 C C . GLU A 1 167 ? -41.341 -30.746 79.666 1.00 78.25 167 GLU A C 1
ATOM 1301 O O . GLU A 1 167 ? -41.606 -31.291 80.737 1.00 78.25 167 GLU A O 1
ATOM 1306 N N . ASN A 1 168 ? -41.788 -31.224 78.501 1.00 72.25 168 ASN A N 1
ATOM 1307 C CA . ASN A 1 168 ? -42.667 -32.393 78.407 1.00 72.25 168 ASN A CA 1
ATOM 1308 C C . ASN A 1 168 ? -42.001 -33.682 78.922 1.00 72.25 168 ASN A C 1
ATOM 1310 O O . ASN A 1 168 ? -42.647 -34.480 79.598 1.00 72.25 168 ASN A O 1
ATOM 1314 N N . PHE A 1 169 ? -40.709 -33.888 78.646 1.00 70.06 169 PHE A N 1
ATOM 1315 C CA . PHE A 1 169 ? -39.972 -35.053 79.149 1.00 70.06 169 PHE A CA 1
ATOM 1316 C C . PHE A 1 169 ? -39.724 -34.974 80.664 1.00 70.06 169 PHE A C 1
ATOM 1318 O O . PHE A 1 169 ? -39.844 -35.975 81.367 1.00 70.06 169 PHE A O 1
ATOM 1325 N N . GLY A 1 170 ? -39.437 -33.778 81.190 1.00 68.38 170 GLY A N 1
ATOM 1326 C CA . GLY A 1 170 ? -39.303 -33.547 82.630 1.00 68.38 170 GLY A CA 1
ATOM 1327 C C . GLY A 1 170 ? -40.609 -33.759 83.402 1.00 68.38 170 GLY A C 1
ATOM 1328 O O . GLY A 1 170 ? -40.574 -34.273 84.519 1.00 68.38 170 GLY A O 1
ATOM 1329 N N . ALA A 1 171 ? -41.754 -33.421 82.804 1.00 64.69 171 ALA A N 1
ATOM 1330 C CA . ALA A 1 171 ? -43.072 -33.703 83.370 1.00 64.69 171 ALA A CA 1
ATOM 1331 C C . ALA A 1 171 ? -43.407 -35.206 83.356 1.00 64.69 171 ALA A C 1
ATOM 1333 O O . ALA A 1 171 ? -43.983 -35.705 84.316 1.00 64.69 171 ALA A O 1
ATOM 1334 N N . PHE A 1 172 ? -43.001 -35.941 82.314 1.00 63.56 172 PHE A N 1
ATOM 1335 C CA . PHE A 1 172 ? -43.218 -37.390 82.208 1.00 63.56 172 PHE A CA 1
ATOM 1336 C C . PHE A 1 172 ? -42.394 -38.213 83.214 1.00 63.56 172 PHE A C 1
ATOM 1338 O O . PHE A 1 172 ? -42.832 -39.275 83.632 1.00 63.56 172 PHE A O 1
ATOM 1345 N N . LEU A 1 173 ? -41.210 -37.738 83.616 1.00 59.47 173 LEU A N 1
ATOM 1346 C CA . LEU A 1 173 ? -40.361 -38.433 84.595 1.00 59.47 173 LEU A CA 1
ATOM 1347 C C . LEU A 1 173 ? -40.730 -38.162 86.065 1.00 59.47 173 LEU A C 1
ATOM 1349 O O . LEU A 1 173 ? -40.207 -38.842 86.943 1.00 59.47 173 LEU A O 1
ATOM 1353 N N . ASN A 1 174 ? -41.582 -37.169 86.341 1.00 56.69 174 ASN A N 1
ATOM 1354 C CA . ASN A 1 174 ? -41.960 -36.752 87.699 1.00 56.69 174 ASN A CA 1
ATOM 1355 C C . ASN A 1 174 ? -43.441 -37.017 88.046 1.00 56.69 174 ASN A C 1
ATOM 1357 O O . ASN A 1 174 ? -43.905 -36.540 89.083 1.00 56.69 174 ASN A O 1
ATOM 1361 N N . GLY A 1 175 ? -44.181 -37.733 87.194 1.00 49.84 175 GLY A N 1
ATOM 1362 C CA . GLY A 1 175 ? -45.549 -38.205 87.449 1.00 49.84 175 GLY A CA 1
ATOM 1363 C C . GLY A 1 175 ? -45.595 -39.719 87.570 1.00 49.84 175 GLY A C 1
ATOM 1364 O O . GLY A 1 175 ? -46.439 -40.204 88.353 1.00 49.84 175 GLY A O 1
#

Mean predicted aligned error: 18.65 Å

Radius of gyration: 41.14 Å; Cα contacts (8 Å, |Δi|>4): 43; chains: 1; bounding box: 81×60×116 Å

Nearest PDB structures (foldseek):
  7o40-assembly1_A  TM=3.194E-01  e=4.338E+00  Synechocystis sp. PCC 6803 substr. Kazusa

Solvent-accessible surface area (backbone atoms only — not comparable to full-atom values): 10149 Å² total; per-residue (Å²): 131,83,81,51,68,69,55,52,52,43,54,70,63,49,69,64,57,45,52,63,77,74,50,36,72,67,63,56,40,63,78,42,59,83,91,52,48,83,41,68,64,61,60,52,51,52,50,52,54,40,52,54,46,51,53,52,50,51,52,51,51,55,49,49,57,53,47,52,54,48,52,52,49,51,55,50,49,50,54,48,48,62,63,68,65,61,65,90,76,75,46,80,63,54,58,49,51,53,56,47,50,46,71,72,68,54,76,78,65,97,64,57,80,87,77,63,71,50,73,69,56,47,50,53,52,49,54,51,51,51,54,50,51,56,50,49,51,54,49,52,53,50,51,52,55,48,53,53,51,52,51,51,51,52,50,53,50,52,51,51,52,52,50,51,52,51,52,54,51,56,53,66,76,76,110

Sequence (175 aa):
MAPSEASILSNFLLSPASLPTIISLRQFTEL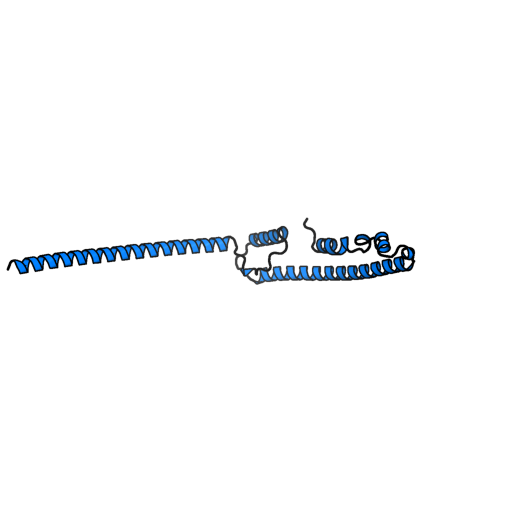FPKRLRSHPHIRALYRELQQLREQDMDLVNGNIDQELHQGESQKAELRKSILNTGVDGMSANDQREIDMDVQLFGQTSTAAPSDYHSVSSLLSAMETACANIEHEISGVDKDANTLISELNLILLQTIQLSKRNKENFGAFLNG

Foldseek 3Di:
DDDDLLRVLCCVPPVCQQPCSVPNLVRQLVVDDPVCSPPVVSVVVSVVVRVVSVVVSVVSNVVSVVVVVVVVVVVVVVVVCVVVVDPVDDDPVNVVVVVVCCVVPPDDDPDPPVPDDDPVNVVVVVVVVVVVVVVVVVVVVVVVVVVVVVVVVVVVVVVVVVVVVVVVVVVVVPD

Organism: Aspergillus oryzae (strain ATCC 42149 / RIB 40) (NCBI:txid510516)

pLDDT: mean 80.11, std 14.89, range [45.84, 96.25]